Protein AF-Q97VJ7-F1 (afdb_monomer_lite)

Organism: Saccharolobus solfataricus (strain ATCC 35092 / DSM 1617 / JCM 11322 / P2) (NCBI:txid273057)

Radius of gyration: 15.19 Å; chains: 1; bounding box: 30×33×43 Å

Sequence (84 aa):
MSVKLTYNEIDPKALTKEEIKEIQRFRLRGLIKRVYESSPYYHKVFKERGLTPDDIRTLEDLVKLPFTTKEDLRRYAYHMVAIS

Foldseek 3Di:
DDPPPPPDVPDPDDDDPVNVQVVCLVVLLVVLVLQCVQAPVVVVQCVVLVHDSVQDRGPVSCVSGDDCDPVNCVVCVVRRDSDD

pLDDT: mean 73.43, std 13.0, range [33.72, 86.12]

Structure (mmCIF, N/CA/C/O backbone):
data_AF-Q97VJ7-F1
#
_entry.id   AF-Q97VJ7-F1
#
loop_
_atom_site.group_PDB
_atom_site.id
_atom_site.type_symbol
_atom_site.label_atom_id
_atom_site.label_alt_id
_atom_site.label_comp_id
_atom_site.label_asym_id
_atom_site.label_entity_id
_atom_site.label_seq_id
_atom_site.pdbx_PDB_ins_code
_atom_site.Cartn_x
_atom_site.Cartn_y
_atom_site.Cartn_z
_atom_site.occupancy
_atom_site.B_iso_or_equiv
_atom_site.auth_seq_id
_atom_site.auth_comp_id
_atom_site.auth_asym_id
_atom_site.auth_atom_id
_atom_site.pdbx_PDB_model_num
ATOM 1 N N . MET A 1 1 ? -2.066 20.263 11.840 1.00 36.50 1 MET A N 1
ATOM 2 C CA . MET A 1 1 ? -2.895 19.324 12.625 1.00 36.50 1 MET A CA 1
ATOM 3 C C . MET A 1 1 ? -2.203 17.974 12.651 1.00 36.50 1 MET A C 1
ATOM 5 O O . MET A 1 1 ? -2.326 17.194 11.716 1.00 36.50 1 MET A O 1
ATOM 9 N N . SER A 1 2 ? -1.394 17.753 13.681 1.00 33.72 2 SER A N 1
ATOM 10 C CA . SER A 1 2 ? -0.675 16.502 13.896 1.00 33.72 2 SER A CA 1
ATOM 11 C C . SER A 1 2 ? -1.611 15.566 14.643 1.00 33.72 2 SER A C 1
ATOM 13 O O . SER A 1 2 ? -1.820 15.747 15.841 1.00 33.72 2 SER A O 1
ATOM 15 N N . VAL A 1 3 ? -2.201 14.593 13.950 1.00 43.94 3 VAL A N 1
ATOM 16 C CA . VAL A 1 3 ? -2.854 13.477 14.633 1.00 43.94 3 VAL A CA 1
ATOM 17 C C . VAL A 1 3 ? -1.731 12.670 15.284 1.00 43.94 3 VAL A C 1
ATOM 19 O O . VAL A 1 3 ? -1.154 11.767 14.683 1.00 43.94 3 VAL A O 1
ATOM 22 N N . LYS A 1 4 ? -1.357 13.047 16.511 1.00 46.12 4 LYS A N 1
ATOM 23 C CA . LYS A 1 4 ? -0.668 12.143 17.426 1.00 46.12 4 LYS A CA 1
ATOM 24 C C . LYS A 1 4 ? -1.689 11.064 17.759 1.00 46.12 4 LYS A C 1
ATOM 26 O O . LYS A 1 4 ? -2.438 11.196 18.718 1.00 46.12 4 LYS A O 1
ATOM 31 N N . LEU A 1 5 ? -1.757 10.037 16.918 1.00 50.31 5 LEU A N 1
ATOM 32 C CA . LEU A 1 5 ? -2.366 8.769 17.280 1.00 50.31 5 LEU A CA 1
ATOM 33 C C . LEU A 1 5 ? -1.561 8.236 18.464 1.00 50.31 5 LEU A C 1
ATOM 35 O O . LEU A 1 5 ? -0.538 7.580 18.292 1.00 50.31 5 LEU A O 1
ATOM 39 N N . THR A 1 6 ? -1.992 8.581 19.673 1.00 50.38 6 THR A N 1
ATOM 40 C CA . THR A 1 6 ? -1.576 7.950 20.922 1.00 50.38 6 THR A CA 1
ATOM 41 C C . THR A 1 6 ? -2.193 6.555 20.958 1.00 50.38 6 THR A C 1
ATOM 43 O O . THR A 1 6 ? -3.081 6.277 21.754 1.00 50.38 6 THR A O 1
ATOM 46 N N . TYR A 1 7 ? -1.789 5.697 20.024 1.00 53.47 7 TYR A N 1
ATOM 47 C CA . TYR A 1 7 ? -2.026 4.269 20.109 1.00 53.47 7 TYR A CA 1
ATOM 48 C C . TYR A 1 7 ? -0.707 3.648 20.538 1.00 53.47 7 TYR A C 1
ATOM 50 O O . TYR A 1 7 ? 0.220 3.515 19.738 1.00 53.47 7 TYR A O 1
ATOM 58 N N . ASN A 1 8 ? -0.604 3.361 21.830 1.00 56.97 8 ASN A N 1
ATOM 59 C CA . ASN A 1 8 ? 0.444 2.504 22.345 1.00 56.97 8 ASN A CA 1
ATOM 60 C C . ASN A 1 8 ? 0.036 1.075 21.958 1.00 56.97 8 ASN A C 1
ATOM 62 O O . ASN A 1 8 ? -1.077 0.668 22.275 1.00 56.97 8 ASN A O 1
ATOM 66 N N . GLU A 1 9 ? 0.888 0.308 21.275 1.00 55.56 9 GLU A N 1
ATOM 67 C CA . GLU A 1 9 ? 0.584 -1.086 20.873 1.00 55.56 9 GLU A CA 1
ATOM 68 C C . GLU A 1 9 ? 0.305 -2.010 22.083 1.00 55.56 9 GLU A C 1
ATOM 70 O O . GLU A 1 9 ? -0.104 -3.156 21.927 1.00 55.56 9 GLU A O 1
ATOM 75 N N . ILE A 1 10 ? 0.507 -1.476 23.290 1.00 56.62 10 ILE A N 1
ATOM 76 C CA . ILE A 1 10 ? 0.374 -2.092 24.608 1.00 56.62 10 ILE A CA 1
ATOM 77 C C . ILE A 1 10 ? -0.915 -1.637 25.334 1.00 56.62 10 ILE A C 1
ATOM 79 O O . ILE A 1 10 ? -1.152 -2.044 26.468 1.00 56.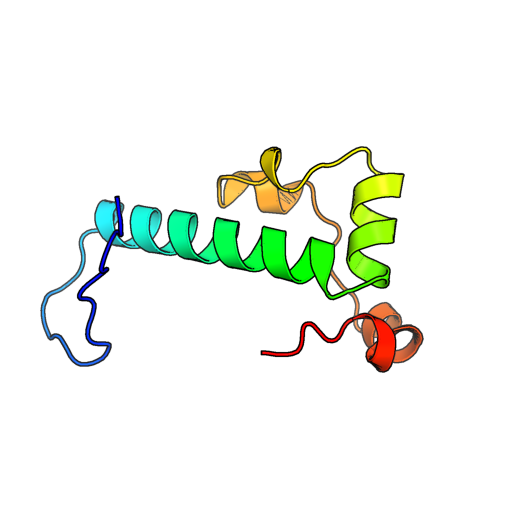62 10 ILE A O 1
ATOM 83 N N . ASP A 1 11 ? -1.738 -0.767 24.734 1.00 59.94 11 ASP A N 1
ATOM 84 C CA . ASP A 1 11 ? -2.939 -0.228 25.385 1.00 59.94 11 ASP A CA 1
ATOM 85 C C . ASP A 1 11 ? -4.0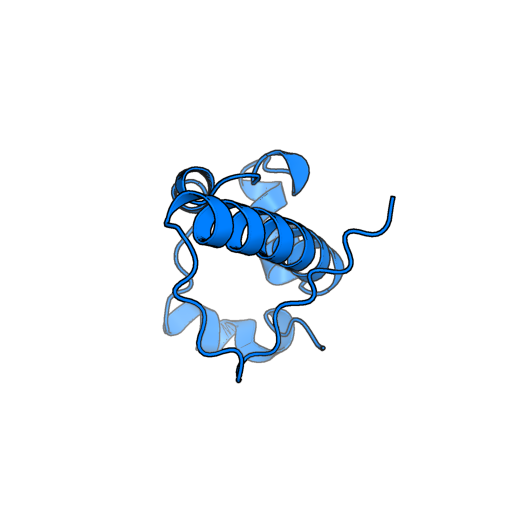75 -1.278 25.387 1.00 59.94 11 ASP A C 1
ATOM 87 O O . ASP A 1 11 ? -4.531 -1.690 24.318 1.00 59.94 11 ASP A O 1
ATOM 91 N N . PRO A 1 12 ? -4.566 -1.731 26.558 1.00 54.53 12 PRO A N 1
ATOM 92 C CA . PRO A 1 12 ? -5.578 -2.788 26.660 1.00 54.53 12 PRO A CA 1
ATOM 93 C C . PRO A 1 12 ? -7.002 -2.325 26.300 1.00 54.53 12 PRO A C 1
ATOM 95 O O . PRO A 1 12 ? -7.960 -3.082 26.473 1.00 54.53 12 PRO A O 1
ATOM 98 N N . LYS A 1 13 ? -7.185 -1.091 25.809 1.00 64.81 13 LYS A N 1
ATOM 99 C CA . LYS A 1 13 ? -8.473 -0.635 25.280 1.00 64.81 13 LYS A CA 1
ATOM 100 C C . LYS A 1 13 ? -8.759 -1.306 23.940 1.00 64.81 13 LYS A C 1
ATOM 102 O O . LYS A 1 13 ? -8.038 -1.119 22.962 1.00 64.81 13 LYS A O 1
ATOM 107 N N . ALA A 1 14 ? -9.860 -2.053 23.885 1.00 64.31 14 ALA A N 1
ATOM 108 C CA . ALA A 1 14 ? -10.397 -2.563 22.633 1.00 64.31 14 ALA A CA 1
ATOM 109 C C . ALA A 1 14 ? -10.776 -1.377 21.734 1.00 64.31 14 ALA A C 1
ATOM 111 O O . ALA A 1 14 ? -11.753 -0.678 22.002 1.00 64.31 14 ALA A O 1
ATOM 112 N N . LEU A 1 15 ? -9.979 -1.140 20.691 1.00 68.31 15 LEU A N 1
ATOM 113 C CA . LEU A 1 15 ? -10.303 -0.158 19.662 1.00 68.31 15 LEU A CA 1
ATOM 114 C C . LEU A 1 15 ? -11.650 -0.511 19.030 1.00 68.31 15 LEU A C 1
ATOM 116 O O . LEU A 1 15 ? -11.914 -1.672 18.694 1.00 68.31 15 LEU A O 1
ATOM 120 N N . THR A 1 16 ? -12.485 0.496 18.806 1.00 78.00 16 THR A N 1
ATOM 121 C CA . THR A 1 16 ? -13.690 0.309 18.001 1.00 78.00 16 THR A CA 1
ATOM 122 C C . THR A 1 16 ? -13.314 0.042 16.541 1.00 78.00 16 THR A C 1
ATOM 124 O O . THR A 1 16 ? -12.253 0.436 16.049 1.00 78.00 16 THR A O 1
ATOM 127 N N . LYS A 1 17 ? -14.204 -0.624 15.793 1.00 77.19 17 LYS A N 1
ATOM 128 C CA . LYS A 1 17 ? -13.990 -0.888 14.357 1.00 77.19 17 LYS A CA 1
ATOM 129 C C . LYS A 1 17 ? -13.771 0.403 13.556 1.00 77.19 17 LYS A C 1
ATOM 131 O O . LYS A 1 17 ? -13.081 0.379 12.539 1.00 77.19 17 LYS A O 1
ATOM 136 N N . GLU A 1 18 ? -14.360 1.509 13.998 1.00 80.06 18 GLU A N 1
ATOM 137 C CA . GLU A 1 18 ? -14.249 2.821 13.359 1.00 80.06 18 GLU A CA 1
ATOM 138 C C . GLU A 1 18 ? -12.872 3.448 13.600 1.00 80.06 18 GLU A C 1
ATOM 140 O O . GLU A 1 18 ? -12.226 3.880 12.643 1.00 80.06 18 GLU A O 1
ATOM 145 N N . GLU A 1 19 ? -12.362 3.384 14.834 1.00 78.06 19 GLU A N 1
ATOM 146 C CA . GLU A 1 19 ? -11.004 3.831 15.175 1.00 78.06 19 GLU A CA 1
ATOM 147 C C . GLU A 1 19 ? -9.936 3.024 14.425 1.00 78.06 19 GLU A C 1
ATOM 149 O O . GLU A 1 19 ? -8.996 3.596 13.869 1.00 78.06 19 GLU A O 1
ATOM 154 N N . ILE A 1 20 ? -10.106 1.698 14.319 1.00 79.50 20 ILE A N 1
ATOM 155 C CA . ILE A 1 20 ? -9.197 0.835 13.545 1.00 79.50 20 ILE A CA 1
ATOM 156 C C . ILE A 1 20 ? -9.158 1.276 12.080 1.00 79.50 20 ILE A C 1
ATOM 158 O O . ILE A 1 20 ? -8.076 1.426 11.505 1.00 79.50 20 ILE A O 1
ATOM 162 N N . LYS A 1 21 ? -10.325 1.521 11.471 1.00 80.62 21 LYS A N 1
ATOM 163 C CA . LYS A 1 21 ? -10.409 1.990 10.082 1.00 80.62 21 LYS A CA 1
ATOM 164 C C . LYS A 1 21 ? -9.754 3.355 9.909 1.00 80.62 21 LYS A C 1
ATOM 166 O O . LYS A 1 21 ? -9.107 3.596 8.894 1.00 80.62 21 LYS A O 1
ATOM 171 N N . GLU A 1 22 ? -9.898 4.262 10.867 1.00 81.38 22 GLU A N 1
ATOM 172 C CA . GLU A 1 22 ? -9.256 5.574 10.807 1.00 81.38 22 GLU A CA 1
ATOM 173 C C . GLU A 1 22 ? -7.730 5.488 10.877 1.00 81.38 22 GLU A C 1
ATOM 175 O O . GLU A 1 22 ? -7.042 6.068 10.032 1.00 81.38 22 GLU A O 1
ATOM 180 N N . ILE A 1 23 ? -7.203 4.681 11.798 1.00 81.94 23 ILE A N 1
ATOM 181 C CA . ILE A 1 23 ? -5.765 4.416 11.914 1.00 81.94 23 ILE A CA 1
ATOM 182 C C . ILE A 1 23 ? -5.225 3.793 10.628 1.00 81.94 23 ILE A C 1
ATOM 184 O O . ILE A 1 23 ? -4.199 4.235 10.104 1.00 81.94 23 ILE A O 1
ATOM 188 N N . GLN A 1 24 ? -5.918 2.783 10.098 1.00 81.44 24 GLN A N 1
ATOM 189 C CA . GLN A 1 24 ? -5.532 2.119 8.855 1.00 81.44 24 GLN A CA 1
ATOM 190 C C . GLN A 1 24 ? -5.529 3.095 7.680 1.00 81.44 24 GLN A C 1
ATOM 192 O O . GLN A 1 24 ? -4.551 3.124 6.941 1.00 81.44 24 GLN A O 1
ATOM 197 N N . ARG A 1 25 ? -6.554 3.948 7.541 1.00 83.44 25 ARG A N 1
ATOM 198 C CA . ARG A 1 25 ? -6.596 4.996 6.505 1.00 83.44 25 ARG A CA 1
ATOM 199 C C . ARG A 1 25 ? -5.419 5.961 6.630 1.00 83.44 25 ARG A C 1
ATOM 201 O O . ARG A 1 25 ? -4.764 6.261 5.634 1.00 83.44 25 ARG A O 1
ATOM 208 N N . PHE A 1 26 ? -5.125 6.434 7.840 1.00 82.25 26 PHE A N 1
ATOM 209 C CA . PHE A 1 26 ? -4.018 7.362 8.070 1.00 82.25 26 PHE A CA 1
ATOM 210 C C . PHE A 1 26 ? -2.662 6.734 7.715 1.00 82.25 26 PHE A C 1
ATOM 212 O O . PHE A 1 26 ? -1.891 7.314 6.946 1.00 82.25 26 PHE A O 1
ATOM 219 N N . ARG A 1 27 ? -2.393 5.522 8.218 1.00 82.12 27 ARG A N 1
ATOM 220 C CA . ARG A 1 27 ? -1.151 4.783 7.935 1.00 82.12 27 ARG A CA 1
ATOM 221 C C . ARG A 1 27 ? -1.026 4.439 6.454 1.00 82.12 27 ARG A C 1
ATOM 223 O O . ARG A 1 27 ? 0.051 4.609 5.888 1.00 82.12 27 ARG A O 1
ATOM 230 N N . LEU A 1 28 ? -2.122 4.020 5.820 1.00 83.62 28 LEU A N 1
ATOM 231 C CA . LEU A 1 28 ? -2.149 3.674 4.403 1.00 83.62 28 LEU A CA 1
ATOM 232 C C . LEU A 1 28 ? -1.758 4.871 3.535 1.00 83.62 28 LEU A C 1
ATOM 234 O O . LEU A 1 28 ? -0.878 4.741 2.693 1.00 83.62 28 LEU A O 1
ATOM 238 N N . ARG A 1 29 ? -2.334 6.053 3.776 1.00 83.00 29 ARG A N 1
ATOM 239 C CA . ARG A 1 29 ? -1.999 7.263 3.005 1.00 83.00 29 ARG A CA 1
ATOM 240 C C . ARG A 1 29 ? -0.521 7.634 3.118 1.00 83.00 29 ARG A C 1
ATOM 242 O O . ARG A 1 29 ? 0.110 7.955 2.113 1.00 83.00 29 ARG A O 1
ATOM 249 N N . GLY A 1 30 ? 0.038 7.568 4.328 1.00 83.56 30 GLY A N 1
ATOM 250 C CA . GLY A 1 30 ? 1.467 7.809 4.550 1.00 83.56 30 GLY A CA 1
ATOM 251 C C . GLY A 1 30 ? 2.350 6.783 3.835 1.00 83.56 30 GLY A C 1
ATOM 252 O O . GLY A 1 30 ? 3.349 7.154 3.217 1.00 83.56 30 GLY A O 1
ATOM 253 N N . LEU A 1 31 ? 1.950 5.509 3.867 1.00 83.94 31 LEU A N 1
ATOM 254 C CA . LEU A 1 31 ? 2.661 4.418 3.210 1.00 83.94 31 LEU A CA 1
ATOM 255 C C . LEU A 1 31 ? 2.634 4.557 1.686 1.00 83.94 31 LEU A C 1
ATOM 257 O O . LEU A 1 31 ? 3.689 4.511 1.070 1.00 83.94 31 LEU A O 1
ATOM 261 N N . ILE A 1 32 ? 1.461 4.763 1.080 1.00 84.62 32 ILE A N 1
ATOM 262 C CA . ILE A 1 32 ? 1.308 4.909 -0.376 1.00 84.62 32 ILE A CA 1
ATOM 263 C C . ILE A 1 32 ? 2.136 6.083 -0.888 1.00 84.62 32 ILE A C 1
ATOM 265 O O . ILE A 1 32 ? 2.856 5.935 -1.873 1.00 84.62 32 ILE A O 1
ATOM 269 N N . LYS A 1 33 ? 2.085 7.228 -0.198 1.00 85.00 33 LYS A N 1
ATOM 270 C CA . LYS A 1 33 ? 2.898 8.391 -0.557 1.00 85.00 33 LYS A CA 1
ATOM 271 C C . LYS A 1 33 ? 4.392 8.054 -0.524 1.00 85.00 33 LYS A C 1
ATOM 273 O O . LYS A 1 33 ? 5.085 8.276 -1.511 1.00 85.00 33 LYS A O 1
ATOM 278 N N . ARG A 1 34 ? 4.866 7.435 0.562 1.00 84.56 34 ARG A N 1
ATOM 279 C CA . ARG A 1 34 ? 6.266 7.008 0.684 1.00 84.56 34 ARG A CA 1
ATOM 280 C C . ARG A 1 34 ? 6.655 6.012 -0.405 1.00 84.56 34 ARG A C 1
ATOM 282 O O . ARG A 1 34 ? 7.682 6.184 -1.038 1.00 84.56 34 ARG A O 1
ATOM 289 N N . VAL A 1 35 ? 5.850 4.980 -0.639 1.00 83.81 35 VAL A N 1
ATOM 290 C CA . VAL A 1 35 ? 6.124 3.947 -1.648 1.00 83.81 35 VAL A CA 1
ATOM 291 C C . VAL A 1 35 ? 6.189 4.558 -3.047 1.00 83.81 35 VAL A C 1
ATOM 293 O O . VAL A 1 35 ? 7.084 4.214 -3.814 1.00 83.81 35 VAL A O 1
ATOM 296 N N . TYR A 1 36 ? 5.294 5.495 -3.359 1.00 82.88 36 TYR A N 1
ATOM 297 C CA . TYR A 1 36 ? 5.297 6.216 -4.629 1.00 82.88 36 TYR A CA 1
ATOM 298 C C . TYR A 1 36 ? 6.551 7.085 -4.823 1.00 82.88 36 TYR A C 1
ATOM 300 O O . TYR A 1 36 ? 7.047 7.189 -5.943 1.00 82.88 36 TYR A O 1
ATOM 308 N N . GLU A 1 37 ? 7.065 7.705 -3.757 1.00 83.50 37 GLU A N 1
ATOM 309 C CA . GLU A 1 37 ? 8.272 8.546 -3.804 1.00 83.50 37 GLU A CA 1
ATOM 310 C C . GLU A 1 37 ? 9.577 7.730 -3.744 1.00 83.50 37 GLU A C 1
ATOM 312 O O . GLU A 1 37 ? 10.561 8.093 -4.381 1.00 83.50 37 GLU A O 1
ATOM 317 N N . SER A 1 38 ? 9.604 6.629 -2.990 1.00 82.00 38 SER A N 1
ATOM 318 C CA . SER A 1 38 ? 10.822 5.857 -2.710 1.00 82.00 38 SER A CA 1
ATOM 319 C C . SER A 1 38 ? 11.039 4.669 -3.646 1.00 82.00 38 SER A C 1
ATOM 321 O O . SER A 1 38 ? 12.184 4.278 -3.855 1.00 82.00 38 SER A O 1
ATOM 323 N N . SER A 1 39 ? 9.979 4.076 -4.207 1.00 81.94 39 SER A N 1
ATOM 324 C CA . SER A 1 39 ? 10.105 2.905 -5.077 1.00 81.94 39 SER A CA 1
ATOM 325 C C . SER A 1 39 ? 9.874 3.270 -6.547 1.00 81.94 39 SER A C 1
ATOM 327 O O . SER A 1 39 ? 8.734 3.526 -6.949 1.00 81.94 39 SER A O 1
ATOM 329 N N . PRO A 1 40 ? 10.914 3.210 -7.399 1.00 81.62 40 PRO A N 1
ATOM 330 C CA . PRO A 1 40 ? 10.763 3.463 -8.831 1.00 81.62 40 PRO A CA 1
ATOM 331 C C . PRO A 1 40 ? 9.854 2.437 -9.524 1.00 81.62 40 PRO A C 1
ATOM 333 O O . PRO A 1 40 ? 9.189 2.776 -10.503 1.00 81.62 40 PRO A O 1
ATOM 336 N N . TYR A 1 41 ? 9.777 1.202 -9.010 1.00 82.94 41 TYR A N 1
ATOM 337 C CA . TYR A 1 41 ? 8.852 0.188 -9.524 1.00 82.94 41 TYR A CA 1
ATOM 338 C C . TYR A 1 41 ? 7.397 0.599 -9.290 1.00 82.94 41 TYR A C 1
ATOM 340 O O . TYR A 1 41 ? 6.624 0.684 -10.244 1.00 82.94 41 TYR A O 1
ATOM 348 N N . TYR A 1 42 ? 7.027 0.917 -8.044 1.00 80.44 42 TYR A N 1
ATOM 349 C CA . TYR A 1 42 ? 5.658 1.333 -7.745 1.00 80.44 42 TYR A CA 1
ATOM 350 C C . TYR A 1 42 ? 5.321 2.672 -8.403 1.00 80.44 42 TYR A C 1
ATOM 352 O O . TYR A 1 42 ? 4.231 2.809 -8.945 1.00 80.44 42 TYR A O 1
ATOM 360 N N . HIS A 1 43 ? 6.259 3.619 -8.480 1.00 84.56 43 HIS A N 1
ATOM 361 C CA . HIS A 1 43 ? 6.060 4.847 -9.251 1.00 84.56 43 HIS A CA 1
ATOM 362 C C . HIS A 1 43 ? 5.671 4.555 -10.710 1.00 84.56 43 HIS A C 1
ATOM 364 O O . HIS A 1 43 ? 4.703 5.116 -11.228 1.00 84.56 43 HIS A O 1
ATOM 370 N N . LYS A 1 44 ? 6.386 3.629 -11.365 1.00 84.19 44 LYS A N 1
ATOM 371 C CA . LYS A 1 44 ? 6.086 3.215 -12.739 1.00 84.19 44 LYS A CA 1
ATOM 372 C C . LYS A 1 44 ? 4.712 2.553 -12.842 1.00 84.19 44 LYS A C 1
ATOM 374 O O . LYS A 1 44 ? 3.935 2.953 -13.697 1.00 84.19 44 LYS A O 1
ATOM 379 N N . VAL A 1 45 ? 4.395 1.603 -11.959 1.00 83.44 45 VAL A N 1
ATOM 380 C CA . VAL A 1 45 ? 3.099 0.894 -11.936 1.00 83.44 45 VAL A CA 1
ATOM 381 C C . VAL A 1 45 ? 1.926 1.863 -11.777 1.00 83.44 45 VAL A C 1
ATOM 383 O O . VAL A 1 45 ? 0.927 1.750 -12.487 1.00 83.44 45 VAL A O 1
ATOM 386 N N . PHE A 1 46 ? 2.049 2.834 -10.871 1.00 84.31 46 PHE A N 1
ATOM 387 C CA . PHE A 1 46 ? 1.027 3.857 -10.658 1.00 84.31 46 PHE A CA 1
ATOM 388 C C . PHE A 1 46 ? 0.849 4.712 -11.913 1.00 84.31 46 PHE A C 1
ATOM 390 O O . PHE A 1 46 ? -0.273 4.892 -12.378 1.00 84.31 46 PHE A O 1
ATOM 397 N N . LYS A 1 47 ? 1.954 5.162 -12.519 1.00 85.00 47 LYS A N 1
ATOM 398 C CA . LYS A 1 47 ? 1.929 5.975 -13.738 1.00 85.00 47 LYS A CA 1
ATOM 399 C C . LYS A 1 47 ? 1.348 5.227 -14.941 1.00 85.00 47 LYS A C 1
ATOM 401 O O . LYS A 1 47 ? 0.567 5.810 -15.684 1.00 85.00 47 LYS A O 1
ATOM 406 N N . GLU A 1 48 ? 1.681 3.948 -15.112 1.00 86.12 48 GLU A N 1
ATOM 407 C CA . GLU A 1 48 ? 1.158 3.096 -16.194 1.00 86.12 48 GLU A CA 1
ATOM 408 C C . GLU A 1 48 ? -0.363 2.914 -16.097 1.00 86.12 48 GLU A C 1
ATOM 410 O O . GLU A 1 48 ? -1.047 2.826 -17.112 1.00 86.12 48 GLU A O 1
ATOM 415 N N . ARG A 1 49 ? -0.902 2.920 -14.872 1.00 82.75 49 ARG A N 1
ATOM 416 C CA . ARG A 1 49 ? -2.347 2.859 -14.610 1.00 82.75 49 ARG A CA 1
ATOM 417 C C . ARG A 1 49 ? -3.021 4.226 -14.479 1.00 82.75 49 ARG A C 1
ATOM 419 O O . ARG A 1 49 ? -4.220 4.274 -14.229 1.00 82.75 49 ARG A O 1
ATOM 426 N N . GLY A 1 50 ? -2.275 5.324 -14.620 1.00 84.81 50 GLY A N 1
ATOM 427 C CA . GLY A 1 50 ? -2.793 6.681 -14.422 1.00 84.81 50 GLY A CA 1
ATOM 428 C C . GLY A 1 50 ? -3.244 6.972 -12.985 1.00 84.81 50 GLY A C 1
ATOM 429 O O . GLY A 1 50 ? -4.052 7.869 -12.769 1.00 84.81 50 GLY A O 1
ATOM 430 N N . LEU A 1 51 ? -2.747 6.215 -12.004 1.00 84.69 51 LEU A N 1
ATOM 431 C CA . LEU A 1 51 ? -3.096 6.360 -10.595 1.00 84.69 51 LEU A CA 1
ATOM 432 C C . LEU A 1 51 ? -2.156 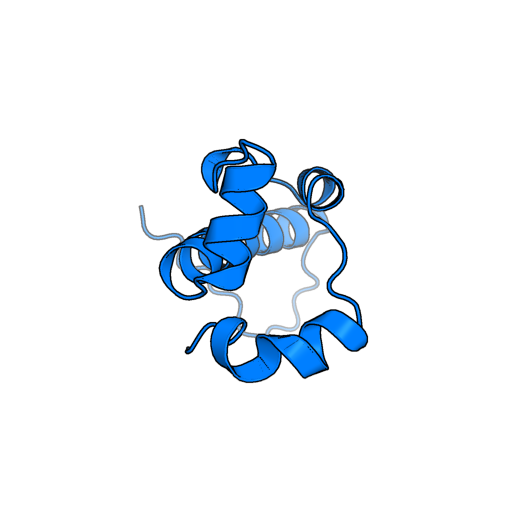7.350 -9.908 1.00 84.69 51 LEU A C 1
ATOM 434 O O . LEU A 1 51 ? -0.941 7.332 -10.107 1.00 84.69 51 LEU A O 1
ATOM 438 N N . THR A 1 52 ? -2.720 8.180 -9.036 1.00 82.06 52 THR A N 1
ATOM 439 C CA . THR A 1 52 ? -1.954 9.058 -8.146 1.00 82.06 52 THR A CA 1
ATOM 440 C C . THR A 1 52 ? -2.049 8.552 -6.705 1.00 82.06 52 THR A C 1
ATOM 442 O O . THR A 1 52 ? -3.003 7.855 -6.359 1.00 82.06 52 THR A O 1
ATOM 445 N N . PRO A 1 53 ? -1.096 8.890 -5.818 1.00 80.56 53 PRO A N 1
ATOM 446 C CA . PRO A 1 53 ? -1.203 8.534 -4.401 1.00 80.56 53 PRO A CA 1
ATOM 447 C C . PRO A 1 53 ? -2.451 9.121 -3.719 1.00 80.56 53 PRO A C 1
ATOM 449 O O . PRO A 1 53 ? -2.849 8.643 -2.661 1.00 80.56 53 PRO A O 1
ATOM 452 N N . ASP A 1 54 ? -3.079 10.140 -4.313 1.00 82.31 54 ASP A N 1
ATOM 453 C CA . ASP A 1 54 ? -4.328 10.721 -3.822 1.00 82.31 54 ASP A CA 1
ATOM 454 C C . ASP A 1 54 ? -5.578 9.912 -4.217 1.00 82.31 54 ASP A C 1
ATOM 456 O O . ASP A 1 54 ? -6.614 10.035 -3.567 1.00 82.31 54 ASP A O 1
ATOM 460 N N . ASP A 1 55 ? -5.460 9.033 -5.216 1.00 82.44 55 ASP A N 1
ATOM 461 C CA . ASP A 1 55 ? -6.515 8.115 -5.668 1.00 82.44 55 ASP A CA 1
ATOM 462 C C . ASP A 1 55 ? -6.708 6.915 -4.725 1.00 82.44 55 ASP A C 1
ATOM 464 O O . ASP A 1 55 ? -7.699 6.192 -4.816 1.00 82.44 55 ASP A O 1
ATOM 468 N N . ILE A 1 56 ? -5.755 6.694 -3.810 1.00 81.19 56 ILE A N 1
ATOM 469 C CA . ILE A 1 56 ? -5.740 5.568 -2.872 1.00 81.19 56 ILE A CA 1
ATOM 470 C C . ILE A 1 56 ? -5.863 6.105 -1.452 1.00 81.19 56 ILE A C 1
ATOM 472 O O . ILE A 1 56 ? -4.878 6.400 -0.771 1.00 81.19 56 ILE A O 1
ATOM 476 N N . ARG A 1 57 ? -7.110 6.259 -1.003 1.00 76.31 57 ARG A N 1
ATOM 477 C CA . ARG A 1 57 ? -7.431 6.828 0.316 1.00 76.31 57 ARG A CA 1
ATOM 478 C C . ARG A 1 57 ? -8.048 5.806 1.258 1.00 76.31 57 ARG A C 1
ATOM 480 O O . ARG A 1 57 ? -7.956 5.976 2.476 1.00 76.31 57 ARG A O 1
ATOM 487 N N . THR A 1 58 ? -8.665 4.761 0.716 1.00 78.56 58 THR A N 1
ATOM 488 C CA . THR A 1 58 ? -9.371 3.734 1.481 1.00 78.56 58 THR A CA 1
ATOM 489 C C . THR A 1 58 ? -8.796 2.342 1.225 1.00 78.56 58 THR A C 1
ATOM 491 O O . THR A 1 58 ? -8.050 2.120 0.274 1.00 78.56 58 THR A O 1
ATOM 494 N N . LEU A 1 59 ? -9.149 1.385 2.089 1.00 77.06 59 LEU A N 1
ATOM 495 C CA . LEU A 1 59 ? -8.811 -0.028 1.884 1.00 77.06 59 LEU A CA 1
ATOM 496 C C . LEU A 1 59 ? -9.431 -0.585 0.596 1.00 77.06 59 LEU A C 1
ATOM 498 O O . LEU A 1 59 ? -8.882 -1.509 0.010 1.00 77.06 59 LEU A O 1
ATOM 502 N N . GLU A 1 60 ? -10.553 -0.023 0.154 1.00 80.00 60 GLU A N 1
ATOM 503 C CA . GLU A 1 60 ? -11.257 -0.442 -1.059 1.00 80.00 60 GLU A CA 1
ATOM 504 C C . GLU A 1 60 ? -10.486 -0.023 -2.319 1.00 80.00 60 GLU A C 1
ATOM 506 O O . GLU A 1 60 ? -10.446 -0.760 -3.302 1.00 80.00 60 GLU A O 1
ATOM 511 N N . ASP A 1 61 ? -9.769 1.105 -2.265 1.00 80.62 61 ASP A N 1
ATOM 512 C CA . ASP A 1 61 ? -8.921 1.572 -3.367 1.00 80.62 61 ASP A CA 1
ATOM 513 C C . ASP A 1 61 ? -7.696 0.677 -3.607 1.00 80.62 61 ASP A C 1
ATOM 515 O O . ASP A 1 61 ? -7.118 0.708 -4.694 1.00 80.62 61 ASP A O 1
ATOM 519 N N . LEU A 1 62 ? -7.307 -0.160 -2.636 1.00 75.62 62 LEU A N 1
ATOM 520 C CA . LEU A 1 62 ? -6.208 -1.117 -2.806 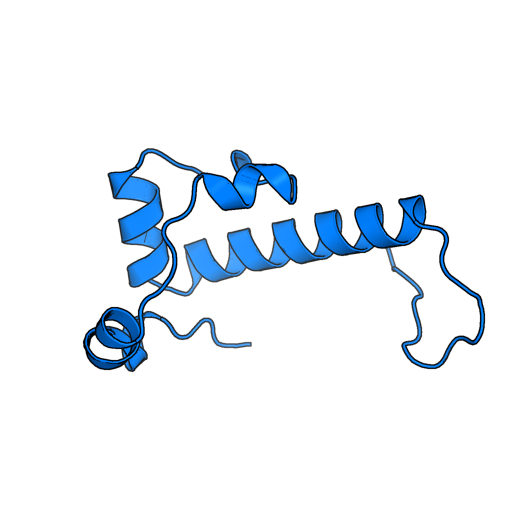1.00 75.62 62 LEU A CA 1
ATOM 521 C C . LEU A 1 62 ? -6.479 -2.124 -3.928 1.00 75.62 62 LEU A C 1
ATOM 523 O O . LEU A 1 62 ? -5.534 -2.625 -4.528 1.00 75.62 62 LEU A O 1
ATOM 527 N N . VAL A 1 63 ? -7.750 -2.377 -4.257 1.00 79.19 63 VAL A N 1
ATOM 528 C CA . VAL A 1 63 ? -8.145 -3.267 -5.361 1.00 79.19 63 VAL A CA 1
ATOM 529 C C . VAL A 1 63 ? -7.697 -2.718 -6.725 1.00 79.19 63 VAL A C 1
ATOM 531 O O . VAL A 1 63 ? -7.503 -3.482 -7.669 1.00 79.19 63 VAL A O 1
ATOM 534 N N . LYS A 1 64 ? -7.471 -1.400 -6.844 1.00 76.25 64 LYS A N 1
ATOM 535 C CA . LYS A 1 64 ? -6.955 -0.766 -8.071 1.00 76.25 64 LYS A CA 1
ATOM 536 C C . LYS A 1 64 ? -5.480 -1.105 -8.330 1.00 76.25 64 LYS A C 1
ATOM 538 O O . LYS A 1 64 ? -5.009 -1.005 -9.470 1.00 76.25 64 LYS A O 1
ATOM 543 N N . LEU A 1 65 ? -4.735 -1.498 -7.294 1.00 75.88 65 LEU A N 1
ATOM 544 C CA . LEU A 1 65 ? -3.322 -1.848 -7.405 1.00 75.88 65 LEU A CA 1
ATOM 545 C C . LEU A 1 65 ? -3.142 -3.308 -7.837 1.00 75.88 65 LEU A C 1
ATOM 547 O O . LEU A 1 65 ? -3.905 -4.178 -7.421 1.00 75.88 65 LEU A O 1
ATOM 551 N N . PRO A 1 66 ? -2.138 -3.609 -8.679 1.00 76.56 66 PRO A N 1
ATOM 552 C CA . PRO A 1 66 ? -1.794 -4.993 -8.958 1.00 76.56 66 PRO A CA 1
ATOM 553 C C . PRO A 1 66 ? -1.232 -5.659 -7.703 1.00 76.56 66 PRO A C 1
ATOM 555 O O . PRO A 1 66 ? -0.517 -5.035 -6.917 1.00 76.56 66 PRO A O 1
ATOM 558 N N . PHE A 1 67 ? -1.504 -6.953 -7.556 1.00 74.31 67 PHE A N 1
ATOM 559 C CA . PHE A 1 67 ? -0.801 -7.767 -6.578 1.00 74.31 67 PHE A CA 1
ATOM 560 C C . PHE A 1 67 ? 0.655 -7.936 -7.001 1.00 74.31 67 PHE A C 1
ATOM 562 O O . PHE A 1 67 ? 0.941 -8.321 -8.133 1.00 74.31 67 PHE A O 1
ATOM 569 N N . THR A 1 68 ? 1.567 -7.700 -6.066 1.00 77.38 68 THR A N 1
ATOM 570 C CA . THR A 1 68 ? 2.978 -8.035 -6.240 1.00 77.38 68 THR A CA 1
ATOM 571 C C . THR A 1 68 ? 3.132 -9.549 -6.226 1.00 77.38 68 THR A C 1
ATOM 573 O O . THR A 1 68 ? 2.887 -10.192 -5.202 1.00 77.38 68 THR A O 1
ATOM 576 N N . THR A 1 69 ? 3.538 -10.140 -7.349 1.00 79.38 69 THR A N 1
ATOM 577 C CA . THR A 1 69 ? 3.763 -11.587 -7.417 1.00 79.38 69 THR A CA 1
ATOM 578 C C . THR A 1 69 ? 5.167 -11.960 -6.935 1.00 79.38 69 THR A C 1
ATOM 580 O O . THR A 1 69 ? 6.086 -11.140 -6.864 1.00 79.38 69 THR A O 1
ATOM 583 N N . LYS A 1 70 ? 5.375 -13.247 -6.628 1.00 74.25 70 LYS A N 1
ATOM 584 C CA . LYS A 1 70 ? 6.705 -13.781 -6.276 1.00 74.25 70 LYS A CA 1
ATOM 585 C C . LYS A 1 70 ? 7.716 -13.642 -7.425 1.00 74.25 70 LYS A C 1
ATOM 587 O O . LYS A 1 70 ? 8.925 -13.685 -7.192 1.00 74.25 70 LYS A O 1
ATOM 592 N N . GLU A 1 71 ? 7.238 -13.533 -8.661 1.00 77.06 71 GLU A N 1
ATOM 593 C CA . GLU A 1 71 ? 8.081 -13.289 -9.830 1.00 77.06 71 GLU A CA 1
ATOM 594 C C . GLU A 1 71 ? 8.537 -11.828 -9.887 1.00 77.06 71 GLU A C 1
ATOM 596 O O . GLU A 1 71 ? 9.738 -11.580 -10.009 1.00 77.06 71 GLU A O 1
ATOM 601 N N . ASP A 1 72 ? 7.620 -10.880 -9.667 1.00 75.31 72 ASP A N 1
ATOM 602 C CA . ASP A 1 72 ? 7.940 -9.450 -9.564 1.00 75.31 72 ASP A CA 1
ATOM 603 C C . ASP A 1 72 ? 8.975 -9.187 -8.473 1.00 75.31 72 ASP A C 1
ATOM 605 O O . ASP A 1 72 ? 9.963 -8.491 -8.706 1.00 75.31 72 ASP A O 1
ATOM 609 N N . LEU A 1 73 ? 8.809 -9.823 -7.308 1.00 74.31 73 LEU A N 1
ATOM 610 C CA . LEU A 1 73 ? 9.751 -9.685 -6.202 1.00 74.31 73 LEU A CA 1
ATOM 611 C C . LEU A 1 73 ? 11.152 -10.180 -6.582 1.00 74.31 73 LEU A C 1
ATOM 613 O O . LEU A 1 73 ? 12.137 -9.542 -6.233 1.00 74.31 73 LEU A O 1
ATOM 617 N N . ARG A 1 74 ? 11.269 -11.289 -7.323 1.00 74.38 74 ARG A N 1
ATOM 618 C CA . ARG A 1 74 ? 12.574 -11.803 -7.774 1.00 74.38 74 ARG A CA 1
ATOM 619 C C . ARG A 1 74 ? 13.214 -10.928 -8.846 1.00 74.38 74 ARG A C 1
ATOM 621 O O . ARG A 1 74 ? 14.433 -10.798 -8.862 1.00 74.38 74 ARG A O 1
ATOM 628 N N . ARG A 1 75 ? 12.409 -10.334 -9.726 1.00 73.25 75 ARG A N 1
ATOM 629 C CA . ARG A 1 75 ? 12.889 -9.513 -10.844 1.00 73.25 75 ARG A CA 1
ATOM 630 C C . ARG A 1 75 ? 13.222 -8.079 -10.431 1.00 73.25 75 ARG A C 1
ATOM 632 O O . ARG A 1 75 ? 14.136 -7.482 -10.993 1.00 73.25 75 ARG A O 1
ATOM 639 N N . TYR A 1 76 ? 12.510 -7.537 -9.446 1.00 69.50 76 TYR A N 1
ATOM 640 C CA . TYR A 1 76 ? 12.582 -6.127 -9.068 1.00 69.50 76 TYR A CA 1
ATOM 641 C C . TYR A 1 76 ? 12.900 -5.895 -7.587 1.00 69.50 76 TYR A C 1
ATOM 643 O O . TYR A 1 76 ? 12.772 -4.760 -7.143 1.00 69.50 76 TYR A O 1
ATOM 651 N N . ALA A 1 77 ? 13.375 -6.905 -6.843 1.00 67.75 77 ALA A N 1
ATOM 652 C CA . ALA A 1 77 ? 13.678 -6.833 -5.402 1.00 67.75 77 ALA A CA 1
ATOM 653 C C . ALA A 1 77 ? 14.301 -5.496 -4.964 1.00 67.75 77 ALA A C 1
ATOM 655 O O . ALA A 1 77 ? 13.770 -4.825 -4.085 1.00 67.75 77 ALA A O 1
ATOM 656 N N . TYR A 1 78 ? 15.380 -5.075 -5.631 1.00 66.44 78 TYR A N 1
ATOM 657 C CA . TYR A 1 78 ? 16.107 -3.838 -5.325 1.00 66.44 78 TYR A CA 1
ATOM 658 C C . TYR A 1 78 ? 15.318 -2.555 -5.628 1.00 66.44 78 TYR A C 1
ATOM 660 O O . TYR A 1 78 ? 15.504 -1.545 -4.961 1.00 66.44 78 TYR A O 1
ATOM 668 N N . HIS A 1 79 ? 14.413 -2.592 -6.604 1.00 65.25 79 HIS A N 1
ATOM 669 C CA . HIS A 1 79 ? 13.587 -1.455 -7.018 1.00 65.25 79 HIS A CA 1
ATOM 670 C C . HIS A 1 79 ? 12.270 -1.349 -6.233 1.00 65.25 79 HIS A C 1
ATOM 672 O O . HIS A 1 79 ? 11.600 -0.317 -6.306 1.00 65.25 79 HIS A O 1
ATOM 678 N N . M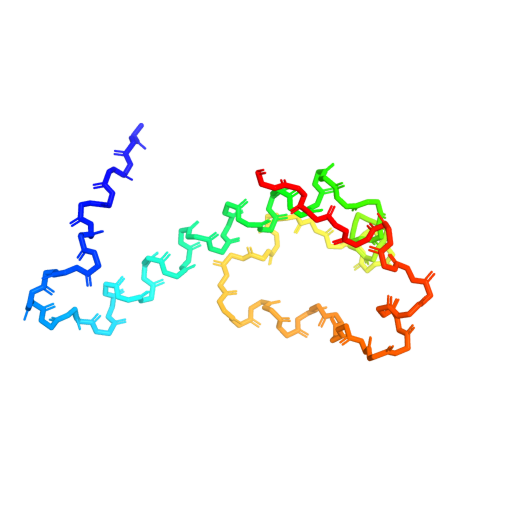ET A 1 80 ? 11.883 -2.398 -5.500 1.00 67.25 80 MET A N 1
ATOM 679 C CA . MET A 1 80 ? 10.662 -2.450 -4.682 1.00 67.25 80 MET A CA 1
ATOM 680 C C . MET A 1 80 ? 10.886 -2.017 -3.229 1.00 67.25 80 MET A C 1
ATOM 682 O O . MET A 1 80 ? 9.921 -1.917 -2.471 1.00 67.25 80 MET A O 1
ATOM 686 N N . VAL A 1 81 ? 12.135 -1.765 -2.826 1.00 62.16 81 VAL A N 1
ATOM 687 C CA . VAL A 1 81 ? 12.455 -1.379 -1.450 1.00 62.16 81 VAL A CA 1
ATOM 688 C C . VAL A 1 81 ? 11.937 0.032 -1.176 1.00 6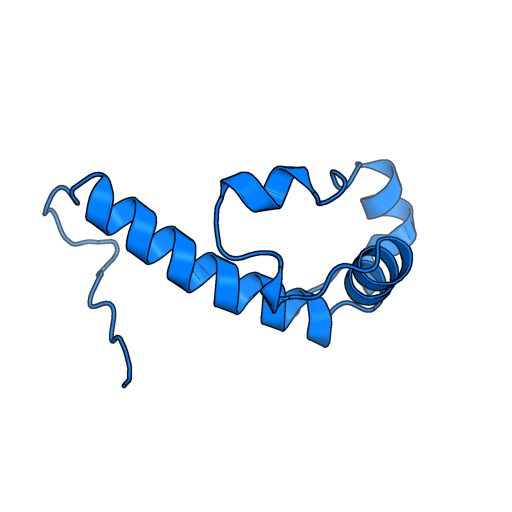2.16 81 VAL A C 1
ATOM 690 O O . VAL A 1 81 ? 12.452 1.015 -1.701 1.00 62.16 81 VAL A O 1
ATOM 693 N N . ALA A 1 82 ? 10.931 0.134 -0.311 1.00 55.03 82 ALA A N 1
ATOM 694 C CA . ALA A 1 82 ? 10.602 1.374 0.376 1.00 55.03 82 ALA A CA 1
ATOM 695 C C . ALA A 1 82 ? 11.430 1.403 1.666 1.00 55.03 82 ALA A C 1
ATOM 697 O O . ALA A 1 82 ? 11.046 0.797 2.665 1.00 55.03 82 ALA A O 1
ATOM 698 N N . ILE A 1 83 ? 12.611 2.022 1.615 1.00 40.81 83 ILE A N 1
ATOM 699 C CA . ILE A 1 83 ? 13.484 2.147 2.790 1.00 40.81 83 ILE A CA 1
ATOM 700 C C . ILE A 1 83 ? 12.727 2.960 3.857 1.00 40.81 83 ILE A C 1
ATOM 702 O O . ILE A 1 83 ? 12.129 3.995 3.543 1.00 40.81 83 ILE A O 1
ATOM 706 N N . SER A 1 84 ? 12.699 2.450 5.094 1.00 41.00 84 SER A N 1
ATOM 707 C CA . SER A 1 84 ? 12.204 3.160 6.280 1.00 41.00 84 SER A CA 1
ATOM 708 C C . SER A 1 84 ? 13.350 3.718 7.102 1.00 41.00 84 SER A C 1
ATOM 710 O O . SER A 1 84 ? 14.452 3.137 7.045 1.00 41.00 84 SER A O 1
#

Secondary structure (DSSP, 8-state):
--------TT--S---HHHHHHHHHHHHHHHHHHHHHH-HHHHHHHHHTT--TTS--STGGGGGSPP--HHHHHHHGGGS----

InterPro domains:
  IPR042099 ANL, N-terminal domain [G3DSA:3.40.50.12780] (6-84)